Protein AF-A0A419HBY9-F1 (afdb_monomer_lite)

pLDDT: mean 88.51, std 10.88, range [45.59, 98.5]

Radius of gyration: 15.84 Å; chains: 1; bounding box: 43×33×35 Å

Structure (mmCIF, N/CA/C/O backbone):
data_AF-A0A419HBY9-F1
#
_entry.id   AF-A0A419HBY9-F1
#
loop_
_atom_site.group_PDB
_atom_site.id
_atom_site.type_symbol
_atom_site.label_atom_id
_atom_site.label_alt_id
_atom_site.label_comp_id
_atom_site.label_asym_id
_atom_site.label_entity_id
_atom_site.label_seq_id
_atom_site.pdbx_PDB_ins_code
_atom_site.Cartn_x
_atom_site.Cartn_y
_atom_site.Cartn_z
_atom_site.occupancy
_atom_site.B_iso_or_equiv
_atom_site.auth_seq_id
_atom_site.auth_comp_id
_atom_site.auth_asym_id
_atom_site.auth_atom_id
_atom_site.pdbx_PDB_model_num
ATOM 1 N N . MET A 1 1 ? -24.181 9.308 11.689 1.00 67.00 1 MET A N 1
ATOM 2 C CA . MET A 1 1 ? -23.360 8.345 10.934 1.00 67.00 1 MET A CA 1
ATOM 3 C C . MET A 1 1 ? -23.614 8.534 9.448 1.00 67.00 1 MET A C 1
ATOM 5 O O . MET A 1 1 ? -24.764 8.450 9.026 1.00 67.00 1 MET A O 1
ATOM 9 N N . ASN A 1 2 ? -22.578 8.868 8.676 1.00 88.88 2 ASN A N 1
ATOM 10 C CA . ASN A 1 2 ? -22.700 9.001 7.218 1.00 88.88 2 ASN A CA 1
ATOM 11 C C . ASN A 1 2 ? -22.650 7.613 6.537 1.00 88.88 2 ASN A C 1
ATOM 13 O O . ASN A 1 2 ? -22.357 6.604 7.183 1.00 88.88 2 ASN A O 1
ATOM 17 N N . GLN A 1 3 ? -22.963 7.543 5.239 1.00 91.44 3 GLN A N 1
ATOM 18 C CA . GLN A 1 3 ? -23.008 6.262 4.515 1.00 91.44 3 GLN A CA 1
ATOM 19 C C . GLN A 1 3 ? -21.642 5.559 4.447 1.00 91.44 3 GLN A C 1
ATOM 21 O O . GLN A 1 3 ? -2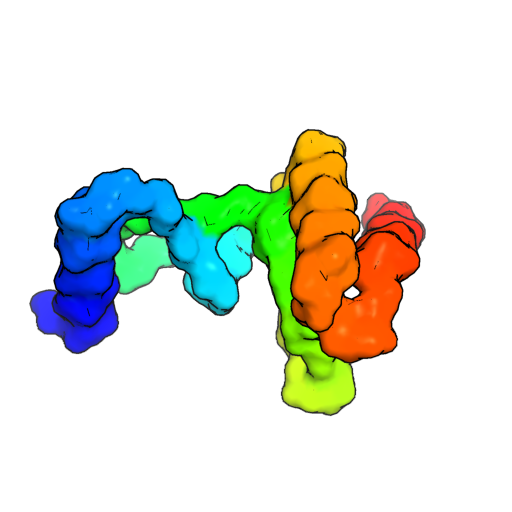1.588 4.334 4.544 1.00 91.44 3 GLN A O 1
ATOM 26 N N . LEU A 1 4 ? -20.550 6.319 4.317 1.00 88.75 4 LEU A N 1
ATOM 27 C CA . LEU A 1 4 ? -19.189 5.779 4.262 1.00 88.75 4 LEU A CA 1
ATOM 28 C C . LEU A 1 4 ? -18.802 5.115 5.588 1.00 88.75 4 LEU A C 1
ATOM 30 O O . LEU A 1 4 ? -18.346 3.977 5.595 1.00 88.75 4 LEU A O 1
ATOM 34 N N . GLU A 1 5 ? -19.032 5.802 6.706 1.00 90.75 5 GLU A N 1
ATOM 35 C CA . GLU A 1 5 ? -18.806 5.285 8.054 1.00 90.75 5 GLU A CA 1
ATOM 36 C C . GLU A 1 5 ? -19.597 3.991 8.278 1.00 90.75 5 GLU A C 1
ATOM 38 O O . GLU A 1 5 ? -19.027 2.986 8.701 1.00 90.75 5 GLU A O 1
ATOM 43 N N . ALA A 1 6 ? -20.891 3.981 7.942 1.00 92.88 6 ALA A N 1
ATOM 44 C CA . ALA A 1 6 ? -21.727 2.793 8.094 1.00 92.88 6 ALA A CA 1
ATOM 45 C C . ALA A 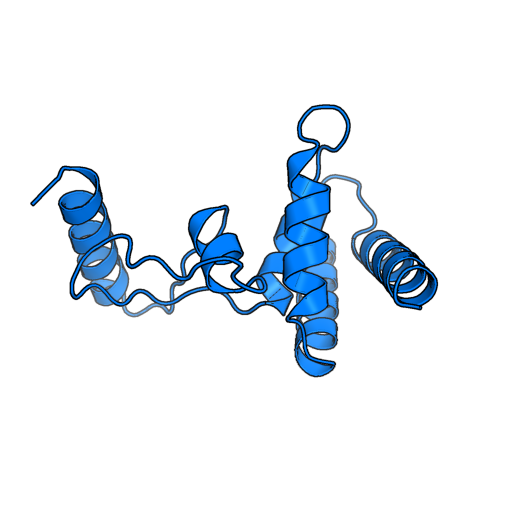1 6 ? -21.197 1.604 7.274 1.00 92.88 6 ALA A C 1
ATOM 47 O O . ALA A 1 6 ? -21.181 0.471 7.761 1.00 92.88 6 ALA A O 1
ATOM 48 N N . ALA A 1 7 ? -20.749 1.857 6.040 1.00 93.56 7 ALA A N 1
ATOM 49 C CA . ALA A 1 7 ? -20.187 0.833 5.168 1.00 93.56 7 ALA A CA 1
ATOM 50 C C . ALA A 1 7 ? -18.853 0.292 5.701 1.00 93.56 7 ALA A C 1
ATOM 52 O O . ALA A 1 7 ? -18.682 -0.923 5.773 1.00 93.56 7 ALA A O 1
ATOM 53 N N . LEU A 1 8 ? -17.935 1.166 6.126 1.00 92.31 8 LEU A N 1
ATOM 54 C CA . LEU A 1 8 ? -16.635 0.762 6.665 1.00 92.31 8 LEU A CA 1
ATOM 55 C C . LEU A 1 8 ? -16.779 -0.042 7.960 1.00 92.31 8 LEU A C 1
ATOM 57 O O . LEU A 1 8 ? -16.137 -1.081 8.099 1.00 92.31 8 LEU A O 1
ATOM 61 N N . ARG A 1 9 ? -17.667 0.382 8.870 1.00 93.69 9 ARG A N 1
ATOM 62 C CA . ARG A 1 9 ? -17.962 -0.373 10.098 1.00 93.69 9 ARG A CA 1
ATOM 63 C C . ARG A 1 9 ? -18.529 -1.757 9.783 1.00 93.69 9 ARG A C 1
ATOM 65 O O . ARG A 1 9 ? -18.104 -2.736 10.387 1.00 93.69 9 ARG A O 1
ATOM 72 N N . ARG A 1 10 ? -19.447 -1.859 8.816 1.00 94.69 10 ARG A N 1
ATOM 73 C CA . ARG A 1 10 ? -20.023 -3.149 8.405 1.00 94.69 10 ARG A CA 1
ATOM 74 C C . ARG A 1 10 ? -18.974 -4.077 7.796 1.00 94.69 10 ARG A C 1
ATOM 76 O O . ARG A 1 10 ? -18.885 -5.225 8.207 1.00 94.69 10 ARG A O 1
ATOM 83 N N . VAL A 1 11 ? -18.159 -3.573 6.869 1.00 92.94 11 VAL A N 1
ATOM 84 C CA . VAL A 1 11 ? -17.090 -4.364 6.241 1.00 92.94 11 VAL A CA 1
ATOM 85 C C . VAL A 1 11 ? -16.086 -4.855 7.282 1.00 92.94 11 VAL A C 1
ATOM 87 O O . VAL A 1 11 ? -15.683 -6.011 7.214 1.00 92.94 11 VAL A O 1
ATOM 90 N N . ALA A 1 12 ? -15.717 -4.018 8.256 1.00 92.38 12 ALA A N 1
ATOM 91 C CA . ALA A 1 12 ? -14.820 -4.424 9.335 1.00 92.38 12 ALA A CA 1
ATOM 92 C C . ALA A 1 12 ? -15.402 -5.591 10.147 1.00 92.38 12 ALA A C 1
ATOM 94 O O . ALA A 1 12 ? -14.756 -6.627 10.262 1.00 92.38 12 ALA A O 1
ATOM 95 N N . ILE A 1 13 ? -16.657 -5.471 10.598 1.00 93.62 13 ILE A N 1
ATOM 96 C CA . ILE A 1 13 ? -17.363 -6.542 11.323 1.00 93.62 13 ILE A CA 1
ATOM 97 C C . ILE A 1 13 ? -17.411 -7.832 10.491 1.00 93.62 13 ILE A C 1
ATOM 99 O O . ILE A 1 13 ? -17.088 -8.915 10.984 1.00 93.62 13 ILE A O 1
ATOM 103 N N . ASP A 1 14 ? -17.785 -7.721 9.216 1.00 94.50 14 ASP A N 1
ATOM 104 C CA . ASP A 1 14 ? -17.923 -8.874 8.330 1.00 94.50 14 ASP A CA 1
ATOM 105 C C . ASP A 1 14 ? -16.579 -9.581 8.102 1.00 94.50 14 ASP A C 1
ATOM 107 O O . ASP A 1 14 ? -16.526 -10.813 8.063 1.00 94.50 14 ASP A O 1
ATOM 111 N N . LEU A 1 15 ? -15.484 -8.832 7.947 1.00 93.50 15 LEU A N 1
ATOM 112 C CA . LEU A 1 15 ? -14.152 -9.396 7.728 1.00 93.50 15 LEU A CA 1
ATOM 113 C C . LEU A 1 15 ? -13.537 -9.960 9.014 1.00 93.50 15 LEU A C 1
ATOM 115 O O . LEU A 1 15 ? -12.966 -11.051 8.965 1.00 93.50 15 LEU A O 1
ATOM 119 N N . ASP A 1 16 ? -13.729 -9.300 10.157 1.00 91.56 16 ASP A N 1
ATOM 120 C CA . ASP A 1 16 ? -13.289 -9.804 11.463 1.00 91.56 16 ASP A CA 1
ATOM 121 C C . ASP A 1 16 ? -13.964 -11.145 11.795 1.00 91.56 16 ASP A C 1
ATOM 123 O O . ASP A 1 16 ? -13.323 -12.071 12.299 1.00 91.56 16 ASP A O 1
ATOM 127 N N . SER A 1 17 ? -15.233 -11.311 11.403 1.00 93.12 17 SER A N 1
ATOM 128 C CA . SER A 1 17 ? -15.974 -12.565 11.596 1.00 93.12 17 SER A CA 1
ATOM 129 C C . SER A 1 17 ? -15.420 -13.756 10.795 1.00 93.12 17 SER A C 1
ATOM 131 O O . SER A 1 17 ? -15.705 -14.909 11.118 1.00 93.12 17 SER A O 1
ATOM 133 N N . ARG A 1 18 ? -14.601 -13.511 9.759 1.00 91.69 18 ARG A N 1
ATOM 134 C CA . ARG A 1 18 ? -14.090 -14.553 8.847 1.00 91.69 18 ARG A CA 1
ATOM 135 C C . ARG A 1 18 ? -12.820 -15.246 9.341 1.00 91.69 18 ARG A C 1
ATOM 137 O O . ARG A 1 18 ? -12.319 -16.121 8.638 1.00 91.69 18 ARG A O 1
ATOM 144 N N . GLN A 1 19 ? -12.289 -14.868 10.509 1.00 85.31 19 GLN A N 1
ATOM 145 C CA . GLN A 1 19 ? -11.045 -15.414 11.080 1.00 85.31 19 GLN A CA 1
ATOM 146 C C . GLN A 1 19 ? -9.847 -15.369 10.110 1.00 85.31 19 GLN A C 1
ATOM 148 O O . GLN A 1 19 ? -8.980 -16.246 10.109 1.00 85.31 19 GLN A O 1
ATOM 153 N N . ARG A 1 20 ? -9.791 -14.349 9.246 1.00 86.88 20 ARG A N 1
ATOM 154 C CA . ARG A 1 20 ? -8.675 -14.105 8.327 1.00 86.88 20 ARG A CA 1
ATOM 155 C C . ARG A 1 20 ? -8.155 -12.696 8.542 1.00 86.88 20 ARG A C 1
ATOM 157 O O . ARG A 1 20 ? -8.941 -11.762 8.661 1.00 86.88 20 ARG A O 1
ATOM 164 N N . SER A 1 21 ? -6.836 -12.544 8.532 1.00 90.12 21 SER A N 1
ATOM 165 C CA . SER A 1 21 ? -6.220 -11.223 8.528 1.00 90.12 21 SER A CA 1
ATOM 166 C C . SER A 1 21 ? -6.618 -10.478 7.259 1.00 90.12 21 SER A C 1
ATOM 168 O O . SER A 1 21 ? -6.509 -11.010 6.151 1.00 90.12 21 SER A O 1
ATOM 170 N N . TRP A 1 22 ? -7.059 -9.241 7.428 1.00 93.56 22 TRP A N 1
ATOM 171 C CA . TRP A 1 22 ? -7.418 -8.346 6.342 1.00 93.56 22 TRP A CA 1
ATOM 172 C C . TRP A 1 22 ? -6.782 -6.983 6.589 1.00 93.56 22 TRP A C 1
ATOM 174 O O . TRP A 1 22 ? -6.372 -6.664 7.705 1.00 93.56 22 TRP A O 1
ATOM 184 N N . ALA A 1 23 ? -6.660 -6.191 5.533 1.00 94.25 23 ALA A N 1
ATOM 185 C CA . ALA A 1 23 ? -6.190 -4.825 5.642 1.00 94.25 23 ALA A CA 1
ATOM 186 C C . ALA A 1 23 ? -6.730 -3.986 4.486 1.00 94.25 23 ALA A C 1
ATOM 188 O O . ALA A 1 23 ? -6.948 -4.493 3.383 1.00 94.25 23 ALA A O 1
ATOM 189 N N . LEU A 1 24 ? -6.910 -2.693 4.730 1.00 92.62 24 LEU A N 1
ATOM 190 C CA . LEU A 1 24 ? -7.190 -1.722 3.687 1.00 92.62 24 LEU A CA 1
ATOM 191 C C . LEU A 1 24 ? -6.009 -1.615 2.718 1.00 92.62 24 LEU A C 1
ATOM 193 O O . LEU A 1 24 ? -4.841 -1.604 3.118 1.00 92.62 24 LEU A O 1
ATOM 197 N N . VAL A 1 25 ? -6.351 -1.461 1.440 1.00 91.81 25 VAL A N 1
ATOM 198 C CA . VAL A 1 25 ? -5.443 -1.161 0.327 1.00 91.81 25 VAL A CA 1
ATOM 199 C C . VAL A 1 25 ? -6.023 -0.017 -0.516 1.00 91.81 25 VAL A C 1
ATOM 201 O O . VAL A 1 25 ? -7.180 0.368 -0.344 1.00 91.81 25 VAL A O 1
ATOM 204 N N . GLY A 1 26 ? -5.239 0.534 -1.445 1.00 86.75 26 GLY A N 1
ATOM 205 C CA . GLY A 1 26 ? -5.679 1.633 -2.316 1.00 86.75 26 GLY A CA 1
ATOM 206 C C . GLY A 1 26 ? -5.553 3.013 -1.660 1.00 86.75 26 GLY A C 1
ATOM 207 O O . GLY A 1 26 ? -4.749 3.188 -0.751 1.00 86.75 26 GLY A O 1
ATOM 208 N N . GLY A 1 27 ? -6.323 4.000 -2.133 1.00 86.00 27 GLY A N 1
ATOM 209 C CA . GLY A 1 27 ? -6.139 5.417 -1.771 1.00 86.00 27 GLY A CA 1
ATOM 210 C C . GLY A 1 27 ? -6.170 5.697 -0.265 1.00 86.00 27 GLY A C 1
ATOM 211 O O . GLY A 1 27 ? -5.259 6.333 0.245 1.00 86.00 27 GLY A O 1
ATOM 212 N N . PHE A 1 28 ? -7.139 5.135 0.468 1.00 86.75 28 PHE A N 1
ATOM 213 C CA . PHE A 1 28 ? -7.204 5.276 1.931 1.00 86.75 28 PHE A CA 1
ATOM 214 C C . PHE A 1 28 ? -5.954 4.741 2.637 1.00 86.75 28 PHE A C 1
ATOM 216 O O . PHE A 1 28 ? -5.430 5.376 3.547 1.00 86.75 28 PHE A O 1
ATOM 223 N N . ALA A 1 29 ? -5.462 3.582 2.200 1.00 88.00 29 ALA A N 1
ATOM 224 C CA . ALA A 1 29 ? -4.286 2.954 2.786 1.00 88.00 29 ALA A CA 1
ATOM 225 C C . ALA A 1 29 ? -3.005 3.740 2.485 1.00 88.00 29 ALA A C 1
ATOM 227 O O . ALA A 1 29 ? -2.161 3.906 3.360 1.00 88.00 29 ALA A O 1
ATOM 228 N N . VAL A 1 30 ? -2.886 4.254 1.258 1.00 87.50 30 VAL A N 1
ATOM 229 C CA . VAL A 1 30 ? -1.772 5.107 0.835 1.00 87.50 30 VAL A CA 1
ATOM 230 C C . VAL A 1 30 ? -1.750 6.388 1.663 1.00 87.50 30 VAL A C 1
ATOM 232 O O . VAL A 1 30 ? -0.716 6.708 2.236 1.00 87.50 30 VAL A O 1
ATOM 235 N N . SER A 1 31 ? -2.885 7.080 1.800 1.00 85.44 31 SER A N 1
ATOM 236 C CA . SER A 1 31 ? -2.975 8.311 2.595 1.00 85.44 31 SER A CA 1
ATOM 237 C C . SER A 1 31 ? -2.668 8.099 4.080 1.00 85.44 31 SER A C 1
ATOM 239 O O . SER A 1 31 ? -2.168 9.012 4.724 1.00 85.44 31 SER A O 1
ATOM 241 N N . ALA A 1 32 ? -2.943 6.909 4.624 1.00 85.00 32 ALA A N 1
ATOM 242 C CA . ALA A 1 32 ? -2.629 6.571 6.011 1.00 85.00 32 ALA A CA 1
ATOM 243 C C . ALA A 1 32 ? -1.146 6.222 6.252 1.00 85.00 32 ALA A C 1
ATOM 245 O O . ALA A 1 32 ? -0.700 6.249 7.397 1.00 85.00 32 ALA A O 1
ATOM 246 N N . ARG A 1 33 ? -0.395 5.841 5.207 1.00 87.12 33 ARG A N 1
ATOM 247 C CA . ARG A 1 33 ? 0.998 5.358 5.311 1.00 87.12 33 ARG A CA 1
ATOM 248 C C . ARG A 1 33 ? 2.033 6.319 4.735 1.00 87.12 33 ARG A C 1
ATOM 250 O O . ARG A 1 33 ? 3.159 6.332 5.215 1.00 87.12 33 ARG A O 1
ATOM 257 N N . ALA A 1 34 ? 1.680 7.079 3.704 1.00 85.44 34 ALA A N 1
ATOM 258 C CA . ALA A 1 34 ? 2.547 8.107 3.145 1.00 85.44 34 ALA A CA 1
ATOM 259 C C . ALA A 1 34 ? 2.731 9.254 4.149 1.00 85.44 34 ALA A C 1
ATOM 261 O O . ALA A 1 34 ? 1.849 9.496 4.974 1.00 85.44 34 ALA A O 1
ATOM 262 N N . VAL A 1 35 ? 3.856 9.974 4.057 1.00 71.12 35 VAL A N 1
ATOM 263 C CA . VAL A 1 35 ? 4.131 11.126 4.930 1.00 71.12 35 VAL A CA 1
ATOM 264 C C . VAL A 1 35 ? 2.945 12.105 4.884 1.00 71.12 35 VAL A C 1
ATOM 266 O O . VAL A 1 35 ? 2.643 12.659 3.819 1.00 71.12 35 VAL A O 1
ATOM 269 N N . PRO A 1 36 ? 2.236 12.327 6.007 1.00 60.50 36 PRO A N 1
ATOM 270 C CA . PRO A 1 36 ? 1.074 13.199 6.017 1.00 60.50 36 PRO A CA 1
ATOM 271 C C . PRO A 1 36 ? 1.516 14.653 5.880 1.00 60.50 36 PRO A C 1
ATOM 273 O O . PRO A 1 36 ? 2.392 15.109 6.609 1.00 60.50 36 PRO A O 1
ATOM 276 N N . ARG A 1 37 ? 0.851 15.425 5.015 1.00 54.34 37 ARG A N 1
ATOM 277 C CA . ARG A 1 37 ? 0.905 16.896 5.114 1.00 54.34 37 ARG A CA 1
ATOM 278 C C . ARG A 1 37 ? -0.134 17.439 6.100 1.00 54.34 37 ARG A C 1
ATOM 280 O O . ARG A 1 37 ? 0.082 18.505 6.653 1.00 54.34 37 ARG A O 1
ATOM 287 N N . PHE A 1 38 ? -1.199 16.672 6.365 1.00 55.19 38 PHE A N 1
ATOM 288 C CA . PHE A 1 38 ? -2.211 16.899 7.402 1.00 55.19 38 PHE A CA 1
ATOM 289 C C . PHE A 1 38 ? -2.865 15.547 7.745 1.00 55.19 38 PHE A C 1
ATOM 291 O O . PHE A 1 38 ? -3.488 14.938 6.878 1.00 55.19 38 PHE A O 1
ATOM 298 N N . THR A 1 39 ? -2.717 15.027 8.966 1.00 55.44 39 THR A N 1
ATOM 299 C CA . THR A 1 39 ? -3.474 13.839 9.404 1.00 55.44 39 THR A CA 1
ATOM 300 C C . THR A 1 39 ? -4.883 14.268 9.785 1.00 55.44 39 THR A C 1
ATOM 302 O O . THR A 1 39 ? -5.071 14.912 10.816 1.00 55.44 39 THR A O 1
ATOM 305 N N . GLN A 1 40 ? -5.869 13.925 8.960 1.00 61.50 40 GLN A N 1
ATOM 306 C CA . GLN A 1 40 ? -7.274 14.153 9.272 1.00 61.50 40 GLN A CA 1
ATOM 307 C C . GLN A 1 40 ? -7.949 12.812 9.550 1.00 61.50 40 GLN A C 1
ATOM 309 O O . GLN A 1 40 ? -7.872 11.888 8.739 1.00 61.50 40 GLN A O 1
ATOM 314 N N . GLU A 1 41 ? -8.589 12.701 10.711 1.00 75.88 41 GLU A N 1
ATOM 315 C CA . GLU A 1 41 ? -9.447 11.565 11.027 1.00 75.88 41 GLU A CA 1
ATOM 316 C C . GLU A 1 41 ? -10.631 11.554 10.049 1.00 75.88 41 GLU A C 1
ATOM 318 O O . GLU A 1 41 ? -11.367 12.534 9.928 1.00 75.88 41 GLU A O 1
ATOM 323 N N . ILE A 1 42 ? -10.774 10.465 9.290 1.00 78.62 42 ILE A N 1
ATOM 324 C CA . ILE A 1 42 ? -11.790 10.348 8.229 1.00 78.62 42 ILE A CA 1
ATOM 325 C C . ILE A 1 42 ? -13.134 9.917 8.823 1.00 78.62 42 ILE A C 1
ATOM 327 O O . ILE A 1 42 ? -14.191 10.396 8.412 1.00 78.62 42 ILE A O 1
ATOM 331 N N . VAL A 1 43 ? -13.085 8.992 9.784 1.00 84.19 43 VAL A N 1
ATOM 332 C CA . VAL A 1 43 ? -14.240 8.488 10.524 1.00 84.19 43 VAL A CA 1
ATOM 333 C C . VAL A 1 43 ? -13.876 8.484 12.007 1.00 84.19 43 VAL A C 1
ATOM 335 O O . VAL A 1 43 ? -12.956 7.748 12.366 1.00 84.19 43 VAL A O 1
ATOM 338 N N . PRO A 1 44 ? -14.593 9.252 12.846 1.00 84.56 44 PRO A N 1
ATOM 339 C CA . PRO A 1 44 ? -14.368 9.272 14.284 1.00 84.56 44 PRO A CA 1
ATOM 340 C C . PRO A 1 44 ? -14.420 7.877 14.909 1.00 84.56 44 PRO A C 1
ATOM 342 O O . PRO A 1 44 ? -15.341 7.095 14.633 1.00 84.56 44 PRO A O 1
ATOM 345 N N . ASP A 1 45 ? -13.435 7.571 15.751 1.00 86.62 45 ASP A N 1
ATOM 346 C CA . ASP A 1 45 ? -13.393 6.356 16.575 1.00 86.62 45 ASP A CA 1
ATOM 347 C C . ASP A 1 45 ? -13.442 5.045 15.760 1.00 86.62 45 ASP A C 1
ATOM 349 O O . ASP A 1 45 ? -13.984 4.025 16.204 1.00 86.62 45 ASP A O 1
ATOM 353 N N . LEU A 1 46 ? -12.923 5.054 14.526 1.00 87.31 46 LEU A N 1
ATOM 354 C CA . LEU A 1 46 ? -12.814 3.858 13.690 1.00 87.31 46 LEU A CA 1
ATOM 355 C C . LEU A 1 46 ? -11.353 3.563 13.344 1.00 87.31 46 LEU A C 1
ATOM 357 O O . LEU A 1 46 ? -10.735 4.250 12.534 1.00 87.31 46 LEU A O 1
ATOM 361 N N . VAL A 1 47 ? -10.830 2.473 13.905 1.00 88.69 47 VAL A N 1
ATOM 362 C CA . VAL A 1 47 ? -9.493 1.955 13.594 1.00 88.69 47 VAL A CA 1
ATOM 363 C C . VAL A 1 47 ? -9.631 0.739 12.693 1.00 88.69 47 VAL A C 1
ATOM 365 O O . VAL A 1 47 ? -10.293 -0.231 13.055 1.00 88.69 47 VAL A O 1
ATOM 368 N N . LEU A 1 48 ? -8.992 0.787 11.525 1.00 89.69 48 LEU A N 1
ATOM 369 C CA . LEU A 1 48 ? -8.981 -0.308 10.560 1.00 89.69 48 LEU A CA 1
ATOM 370 C C . LEU A 1 48 ? -7.536 -0.751 10.293 1.00 89.69 48 LEU A C 1
ATOM 372 O O . LEU A 1 48 ? -6.649 0.104 10.213 1.00 89.69 48 LEU A O 1
ATOM 376 N N . PRO A 1 49 ? -7.270 -2.056 10.113 1.00 91.25 49 PRO A N 1
ATOM 377 C CA . PRO A 1 49 ? -5.960 -2.517 9.682 1.00 91.25 49 PRO A CA 1
ATOM 378 C C . PRO A 1 49 ? -5.631 -1.951 8.296 1.00 91.25 49 PRO A C 1
ATOM 380 O O . PRO A 1 49 ? -6.456 -1.969 7.384 1.00 91.25 49 PRO A O 1
ATOM 383 N N . VAL A 1 50 ? -4.401 -1.470 8.120 1.00 92.12 50 VAL A N 1
ATOM 384 C CA . VAL A 1 50 ? -3.891 -0.933 6.850 1.00 92.12 50 VAL A CA 1
ATOM 385 C C . VAL A 1 50 ? -2.689 -1.752 6.416 1.00 92.12 50 VAL A C 1
ATOM 387 O O . VAL A 1 50 ? -1.819 -2.047 7.244 1.00 92.12 50 VAL A O 1
ATOM 390 N N . ALA A 1 51 ? -2.620 -2.095 5.126 1.00 94.38 51 ALA A N 1
ATOM 391 C CA . ALA A 1 51 ? -1.495 -2.846 4.586 1.00 94.38 51 ALA A CA 1
ATOM 392 C C . ALA A 1 51 ? -0.165 -2.147 4.918 1.00 94.38 51 ALA A C 1
ATOM 394 O O . ALA A 1 51 ? -0.108 -0.921 5.082 1.00 94.38 51 ALA A O 1
ATOM 395 N N . SER A 1 52 ? 0.905 -2.929 5.075 1.00 94.62 52 SER A N 1
ATOM 396 C CA . SER A 1 52 ? 2.221 -2.343 5.338 1.00 94.62 52 SER A CA 1
ATOM 397 C C . SER A 1 52 ? 2.685 -1.506 4.146 1.00 94.62 52 SER A C 1
ATOM 399 O O . SER A 1 52 ? 2.268 -1.744 3.007 1.00 94.62 52 SER A O 1
ATOM 401 N N . THR A 1 53 ? 3.569 -0.544 4.405 1.00 95.94 53 THR A N 1
ATOM 402 C CA . THR A 1 53 ? 4.112 0.354 3.381 1.00 95.94 53 THR A CA 1
ATOM 403 C C . THR A 1 53 ? 4.733 -0.438 2.231 1.00 95.94 53 THR A C 1
ATOM 405 O O . THR A 1 53 ? 4.390 -0.195 1.074 1.00 95.94 53 THR A O 1
ATOM 408 N N . GLY A 1 54 ? 5.530 -1.472 2.530 1.00 97.00 54 GLY A N 1
ATOM 409 C CA . GLY A 1 54 ? 6.100 -2.357 1.508 1.00 97.00 54 GLY A CA 1
ATOM 410 C C . GLY A 1 54 ? 5.066 -3.023 0.586 1.00 97.00 54 GLY A C 1
ATOM 411 O O . GLY A 1 54 ? 5.218 -3.015 -0.638 1.00 97.00 54 GLY A O 1
ATOM 412 N N . HIS A 1 55 ? 3.962 -3.543 1.139 1.00 97.25 55 HIS A N 1
ATOM 413 C CA . HIS A 1 55 ? 2.886 -4.124 0.324 1.00 97.25 55 HIS A CA 1
ATOM 414 C C . HIS A 1 55 ? 2.188 -3.067 -0.541 1.00 97.25 55 HIS A C 1
ATOM 416 O O . HIS A 1 55 ? 1.863 -3.335 -1.698 1.00 97.25 55 HIS A O 1
ATOM 422 N N . LEU A 1 56 ? 1.971 -1.860 -0.008 1.00 96.69 56 LEU A N 1
ATOM 423 C CA . LEU A 1 56 ? 1.362 -0.765 -0.765 1.00 96.69 56 LEU A CA 1
ATOM 424 C C . LEU A 1 56 ? 2.249 -0.296 -1.919 1.00 96.69 56 LEU A C 1
ATOM 426 O O . LEU A 1 56 ? 1.720 -0.043 -3.000 1.00 96.69 56 LEU A O 1
ATOM 430 N N . ILE A 1 57 ? 3.570 -0.244 -1.729 1.00 96.56 57 ILE A N 1
ATOM 431 C CA . ILE A 1 57 ? 4.532 0.063 -2.796 1.00 96.56 57 ILE A CA 1
ATOM 432 C C . ILE A 1 57 ? 4.401 -0.958 -3.931 1.00 96.56 57 ILE A C 1
ATOM 434 O O . ILE A 1 57 ? 4.179 -0.569 -5.079 1.00 96.56 57 ILE A O 1
ATOM 438 N N . ALA A 1 58 ? 4.461 -2.258 -3.622 1.00 96.81 58 ALA A N 1
ATOM 439 C CA . ALA A 1 58 ? 4.354 -3.312 -4.634 1.00 96.81 58 ALA A CA 1
ATOM 440 C C . ALA A 1 58 ? 3.025 -3.240 -5.411 1.00 96.81 58 ALA A C 1
ATOM 442 O O . ALA A 1 58 ? 3.008 -3.317 -6.643 1.00 96.81 58 ALA A O 1
ATOM 443 N N . LEU A 1 59 ? 1.907 -3.024 -4.707 1.00 95.00 59 LEU A N 1
ATOM 444 C CA . LEU A 1 59 ? 0.592 -2.871 -5.335 1.00 95.00 59 LEU A CA 1
ATOM 445 C C . LEU A 1 59 ? 0.495 -1.606 -6.192 1.00 95.00 59 LEU A C 1
ATOM 447 O O . LEU A 1 59 ? -0.126 -1.640 -7.256 1.00 95.00 59 LEU A O 1
ATOM 451 N N . LYS A 1 60 ? 1.105 -0.497 -5.763 1.00 93.00 60 LYS A N 1
ATOM 452 C CA . LYS A 1 60 ? 1.108 0.744 -6.540 1.00 93.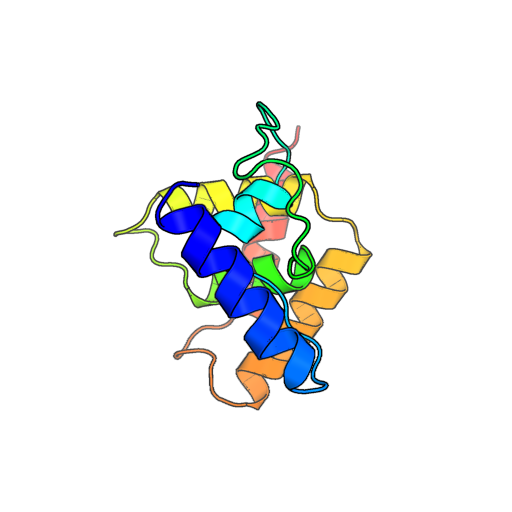00 60 LYS A CA 1
ATOM 453 C C . LYS A 1 60 ? 1.946 0.637 -7.804 1.00 93.00 60 LYS A C 1
ATOM 455 O O . LYS A 1 60 ? 1.493 1.117 -8.837 1.00 93.00 60 LYS A O 1
ATOM 460 N N . ILE A 1 61 ? 3.087 -0.050 -7.763 1.00 93.69 61 ILE A N 1
ATOM 461 C CA . ILE A 1 61 ? 3.880 -0.356 -8.963 1.00 93.69 61 ILE A CA 1
ATOM 462 C C . ILE A 1 61 ? 3.060 -1.209 -9.940 1.00 93.69 61 ILE A C 1
ATOM 464 O O . ILE A 1 61 ? 2.978 -0.880 -11.123 1.00 93.69 61 ILE A O 1
ATOM 468 N N . LEU A 1 62 ? 2.391 -2.257 -9.449 1.00 93.00 62 LEU A N 1
ATOM 469 C CA . LEU A 1 62 ? 1.546 -3.125 -10.276 1.00 93.00 62 LEU A CA 1
ATOM 470 C C . LEU A 1 62 ? 0.374 -2.371 -10.930 1.00 93.00 62 LEU A C 1
ATOM 472 O O . LEU A 1 62 ? 0.035 -2.617 -12.090 1.00 93.00 62 LEU A O 1
ATOM 476 N N . ALA A 1 63 ? -0.275 -1.477 -10.181 1.00 89.50 63 ALA A N 1
ATOM 477 C CA . ALA A 1 63 ? -1.449 -0.730 -10.632 1.00 89.50 63 ALA A CA 1
ATOM 478 C C . ALA A 1 63 ? -1.115 0.531 -11.449 1.00 89.50 63 ALA A C 1
ATOM 480 O O . ALA A 1 63 ? -2.037 1.180 -11.949 1.00 89.50 63 ALA A O 1
ATOM 481 N N . ARG A 1 64 ? 0.173 0.869 -11.583 1.00 84.81 64 ARG A N 1
ATOM 482 C CA . ARG A 1 64 ? 0.665 2.131 -12.140 1.00 84.81 64 ARG A CA 1
ATOM 483 C C . ARG A 1 64 ? 0.204 2.355 -13.581 1.00 84.81 64 ARG A C 1
ATOM 485 O O . ARG A 1 64 ? 0.452 1.530 -14.471 1.00 84.81 64 ARG A O 1
ATOM 492 N N . ALA A 1 65 ? -0.411 3.509 -13.826 1.00 77.06 65 ALA A N 1
ATOM 493 C CA . ALA A 1 65 ? -0.838 3.933 -15.158 1.00 77.06 65 ALA A CA 1
ATOM 494 C C . ALA A 1 65 ? -0.524 5.417 -15.406 1.00 77.06 65 ALA A C 1
ATOM 496 O O . ALA A 1 65 ? -1.433 6.214 -15.635 1.00 77.06 65 ALA A O 1
ATOM 497 N N . ASP A 1 66 ? 0.761 5.781 -15.385 1.00 64.56 66 ASP A N 1
ATOM 498 C CA . ASP A 1 66 ? 1.239 7.176 -15.329 1.00 64.56 66 ASP A CA 1
ATOM 499 C C . ASP A 1 66 ? 0.647 8.120 -16.377 1.00 64.56 66 ASP A C 1
ATOM 501 O O . ASP A 1 66 ? 0.368 9.274 -16.068 1.00 64.56 66 ASP A O 1
ATOM 505 N N . VAL A 1 67 ? 0.409 7.634 -17.599 1.00 61.47 67 VAL A N 1
ATOM 506 C CA . VAL A 1 67 ? -0.163 8.443 -18.691 1.00 61.47 67 VAL A CA 1
ATOM 507 C C . VAL A 1 67 ? -1.601 8.875 -18.382 1.00 61.47 67 VAL A C 1
ATOM 509 O O . VAL A 1 67 ? -2.033 9.952 -18.775 1.00 61.47 67 VAL A O 1
ATOM 512 N N . THR A 1 68 ? -2.345 8.048 -17.650 1.00 72.75 68 THR A N 1
ATOM 513 C CA . THR A 1 68 ? -3.765 8.279 -17.326 1.00 72.75 68 THR A CA 1
ATOM 514 C C . THR A 1 68 ? -3.995 8.663 -15.864 1.00 72.75 68 THR A C 1
ATOM 516 O O . THR A 1 68 ? -5.089 9.092 -15.503 1.00 72.75 68 THR A O 1
ATOM 519 N N . ARG A 1 69 ? -2.981 8.484 -15.007 1.00 72.06 69 ARG A N 1
ATOM 520 C CA . ARG A 1 69 ? -3.057 8.631 -13.548 1.00 72.06 69 ARG A CA 1
ATOM 521 C C . ARG A 1 69 ? -1.756 9.223 -12.997 1.00 72.06 69 ARG A C 1
ATOM 523 O O . ARG A 1 69 ? -1.002 8.530 -12.318 1.00 72.06 69 ARG A O 1
ATOM 530 N N . PRO A 1 70 ? -1.496 10.523 -13.220 1.00 75.44 70 PRO A N 1
ATOM 531 C CA . PRO A 1 70 ? -0.285 11.185 -12.720 1.00 75.44 70 PRO A CA 1
ATOM 532 C C . PRO A 1 70 ? -0.128 11.117 -11.187 1.00 75.44 70 PRO A C 1
ATOM 534 O O . PRO A 1 70 ? 0.977 11.256 -10.668 1.00 75.44 70 PRO A O 1
ATOM 537 N N . GLN A 1 71 ? -1.220 10.869 -10.454 1.00 80.88 71 GLN A N 1
ATOM 53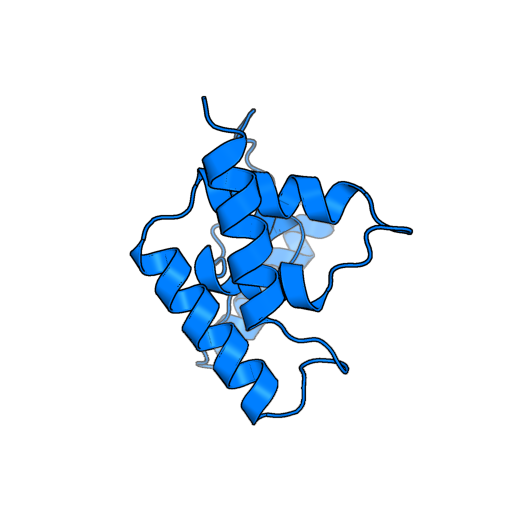8 C CA . GLN A 1 71 ? -1.230 10.707 -8.997 1.00 80.88 71 GLN A CA 1
ATOM 539 C C . GLN A 1 71 ? -0.490 9.443 -8.521 1.00 80.88 71 GLN A C 1
ATOM 541 O O . GLN A 1 71 ? 0.035 9.446 -7.412 1.00 80.88 71 GLN A O 1
ATOM 546 N N . ASP A 1 72 ? -0.371 8.394 -9.347 1.00 85.19 72 ASP A N 1
ATOM 547 C CA . ASP A 1 72 ? 0.285 7.141 -8.938 1.00 85.19 72 ASP A CA 1
ATOM 548 C C . ASP A 1 72 ? 1.764 7.347 -8.580 1.00 85.19 72 ASP A C 1
ATOM 550 O O . ASP A 1 72 ? 2.266 6.753 -7.624 1.00 85.19 72 ASP A O 1
ATOM 554 N N . LEU A 1 73 ? 2.457 8.235 -9.301 1.00 85.62 73 LEU A N 1
ATOM 555 C CA . LEU A 1 73 ? 3.844 8.581 -8.997 1.00 85.62 73 LEU A CA 1
ATOM 556 C C . LEU A 1 73 ? 3.963 9.390 -7.698 1.00 85.62 73 LEU A C 1
ATOM 558 O O . LEU A 1 73 ? 4.922 9.211 -6.949 1.00 85.62 73 LEU A O 1
ATOM 562 N N . ALA A 1 74 ? 3.007 10.282 -7.429 1.00 86.69 74 ALA A N 1
ATOM 563 C CA . ALA A 1 74 ? 2.986 11.063 -6.195 1.00 86.69 74 ALA A CA 1
ATOM 564 C C . ALA A 1 74 ? 2.754 10.161 -4.972 1.00 86.69 74 ALA A C 1
ATOM 566 O O . ALA A 1 74 ? 3.478 10.281 -3.985 1.00 86.69 74 ALA A O 1
ATOM 567 N N . ASP A 1 75 ? 1.824 9.210 -5.081 1.00 89.25 75 ASP A N 1
ATOM 568 C CA . ASP A 1 75 ? 1.558 8.194 -4.061 1.00 89.25 75 ASP A CA 1
ATOM 569 C C . ASP A 1 75 ? 2.803 7.345 -3.770 1.00 89.25 75 ASP A C 1
ATOM 571 O O . ASP A 1 75 ? 3.175 7.154 -2.613 1.00 89.25 75 ASP A O 1
ATOM 575 N N . LEU A 1 76 ? 3.485 6.868 -4.819 1.00 91.88 76 LEU A N 1
ATOM 576 C CA . LEU A 1 76 ? 4.719 6.091 -4.675 1.00 91.88 76 LEU A CA 1
ATOM 577 C C . LEU A 1 76 ? 5.827 6.892 -3.994 1.00 91.88 76 LEU A C 1
ATOM 579 O O . LEU A 1 76 ? 6.501 6.358 -3.120 1.00 91.88 76 LEU A O 1
ATOM 583 N N . ARG A 1 77 ? 5.998 8.169 -4.348 1.00 90.62 77 ARG A N 1
ATOM 584 C CA . ARG A 1 77 ? 6.972 9.045 -3.679 1.00 90.62 77 ARG A CA 1
ATOM 585 C C . ARG A 1 77 ? 6.661 9.201 -2.195 1.00 90.62 77 ARG A C 1
ATOM 587 O O . ARG A 1 77 ? 7.562 9.023 -1.387 1.00 90.62 77 ARG A O 1
ATOM 594 N N . GLY A 1 78 ? 5.405 9.474 -1.841 1.00 90.94 78 GLY A N 1
ATOM 595 C CA . GLY A 1 78 ? 5.002 9.631 -0.442 1.00 90.94 78 GLY A CA 1
ATOM 596 C C . GLY A 1 78 ? 5.173 8.351 0.383 1.00 90.94 78 GLY A C 1
ATOM 597 O O . GLY A 1 78 ? 5.561 8.419 1.546 1.00 90.94 78 GLY A O 1
ATOM 598 N N . LEU A 1 79 ? 4.925 7.181 -0.217 1.00 93.88 79 LEU A N 1
ATOM 599 C CA . LEU A 1 79 ? 5.187 5.889 0.425 1.00 93.88 79 LEU A CA 1
ATOM 600 C C . LEU A 1 79 ? 6.686 5.615 0.581 1.00 93.88 79 LEU A C 1
ATOM 602 O O . LEU A 1 79 ? 7.093 5.135 1.630 1.00 93.88 79 LEU A O 1
ATOM 606 N N . LEU A 1 80 ? 7.500 5.918 -0.436 1.00 94.19 80 LEU A N 1
ATOM 607 C CA . LEU A 1 80 ? 8.956 5.739 -0.384 1.00 94.19 80 LEU A CA 1
ATOM 608 C C . LEU A 1 80 ? 9.623 6.672 0.631 1.00 94.19 80 LEU A C 1
ATOM 610 O O . LEU A 1 80 ? 10.585 6.270 1.272 1.00 94.19 80 LEU A O 1
ATOM 614 N N . GLU A 1 81 ? 9.098 7.882 0.809 1.00 93.19 81 GLU A N 1
ATOM 615 C CA . GLU A 1 81 ? 9.566 8.826 1.829 1.00 93.19 81 GLU A CA 1
ATOM 616 C C . GLU A 1 81 ? 9.308 8.319 3.257 1.00 93.19 81 GLU A C 1
ATOM 618 O O . GLU A 1 81 ? 10.124 8.543 4.146 1.00 93.19 81 GLU A O 1
ATOM 623 N N . ALA A 1 82 ? 8.207 7.591 3.472 1.00 91.56 82 ALA A N 1
ATOM 624 C CA . ALA A 1 82 ? 7.868 6.986 4.760 1.00 91.56 82 ALA A CA 1
ATOM 625 C C . ALA A 1 82 ? 8.472 5.582 4.975 1.00 91.56 82 ALA A C 1
ATOM 627 O O . ALA A 1 82 ? 8.396 5.053 6.084 1.00 91.56 82 ALA A O 1
ATOM 628 N N . ALA A 1 83 ? 9.011 4.947 3.930 1.00 95.25 83 ALA A N 1
ATOM 629 C CA . ALA A 1 83 ? 9.433 3.550 3.968 1.00 95.25 83 ALA A CA 1
ATOM 630 C C . ALA A 1 83 ? 10.759 3.353 4.715 1.00 95.25 83 ALA A C 1
ATOM 632 O O . ALA A 1 83 ? 11.734 4.073 4.489 1.00 95.25 83 ALA A O 1
ATOM 633 N N . THR A 1 84 ? 10.826 2.309 5.542 1.00 95.50 84 THR A N 1
ATOM 634 C CA . THR A 1 84 ? 12.093 1.833 6.121 1.00 95.50 84 THR A CA 1
ATOM 635 C C . THR A 1 84 ? 12.807 0.859 5.169 1.00 95.50 84 THR A C 1
ATOM 637 O O . THR A 1 84 ? 12.200 0.367 4.211 1.00 95.50 84 THR A O 1
ATOM 640 N N . PRO A 1 85 ? 14.089 0.515 5.403 1.00 96.56 85 PRO A N 1
ATOM 641 C CA . PRO A 1 85 ? 14.761 -0.541 4.641 1.00 96.56 85 PRO A CA 1
ATOM 642 C C . PRO A 1 85 ? 14.006 -1.881 4.660 1.00 96.56 85 PRO A C 1
ATOM 644 O O . PRO A 1 85 ? 13.930 -2.563 3.640 1.00 96.56 85 PRO A O 1
ATOM 647 N N . GLU A 1 86 ? 13.388 -2.235 5.786 1.00 97.62 86 GLU A N 1
ATOM 648 C CA . GLU A 1 86 ? 12.574 -3.445 5.933 1.00 97.62 86 GLU A CA 1
ATOM 649 C C . GLU A 1 86 ? 11.308 -3.391 5.068 1.00 97.62 86 GLU A C 1
ATOM 651 O O . GLU A 1 86 ? 10.940 -4.396 4.457 1.00 97.62 86 GLU A O 1
ATOM 656 N N . ASP A 1 87 ? 10.663 -2.224 4.950 1.00 97.88 87 ASP A N 1
ATOM 657 C CA . ASP A 1 87 ? 9.531 -2.042 4.034 1.00 97.88 87 ASP A CA 1
ATOM 658 C C . ASP A 1 87 ? 9.934 -2.292 2.577 1.00 97.88 87 ASP A C 1
ATOM 660 O O . ASP A 1 87 ? 9.156 -2.867 1.810 1.00 97.88 87 ASP A O 1
ATOM 664 N N . ILE A 1 88 ? 11.152 -1.903 2.188 1.00 98.12 88 ILE A N 1
ATOM 665 C CA . ILE A 1 88 ? 11.666 -2.163 0.839 1.00 98.12 88 ILE A CA 1
ATOM 666 C C . ILE A 1 88 ? 11.866 -3.664 0.610 1.00 98.12 88 ILE A C 1
ATOM 668 O O . ILE A 1 88 ? 11.475 -4.174 -0.442 1.00 98.12 88 ILE A O 1
ATOM 672 N N . GLU A 1 89 ? 12.386 -4.400 1.591 1.00 98.31 89 GLU A N 1
ATOM 673 C CA . GLU A 1 89 ? 12.505 -5.860 1.487 1.00 98.31 89 GLU A CA 1
ATOM 674 C C . GLU A 1 89 ? 11.135 -6.550 1.417 1.00 98.31 89 GLU A C 1
ATOM 676 O O . GLU A 1 89 ? 10.938 -7.467 0.610 1.00 98.31 89 GLU A O 1
ATOM 681 N N . VAL A 1 90 ? 10.144 -6.060 2.169 1.00 98.38 90 VAL A N 1
ATOM 682 C CA . VAL A 1 90 ? 8.750 -6.515 2.044 1.00 98.38 90 VAL A CA 1
ATOM 683 C C . VAL A 1 90 ? 8.202 -6.224 0.644 1.00 98.38 90 VAL A C 1
ATOM 685 O O . VAL A 1 90 ? 7.573 -7.100 0.047 1.00 98.38 90 VAL A O 1
ATOM 688 N N . ALA A 1 91 ? 8.470 -5.043 0.077 1.00 98.31 91 ALA A N 1
ATOM 689 C CA . ALA A 1 91 ? 8.051 -4.698 -1.282 1.00 98.31 91 ALA A CA 1
ATOM 690 C C . ALA A 1 91 ? 8.676 -5.635 -2.329 1.00 98.31 91 ALA A C 1
ATOM 692 O O . ALA A 1 91 ? 7.965 -6.133 -3.204 1.00 98.31 91 ALA A O 1
ATOM 693 N N . ARG A 1 92 ? 9.976 -5.949 -2.210 1.00 98.50 92 ARG A N 1
ATOM 694 C CA . ARG A 1 92 ? 10.661 -6.929 -3.075 1.00 98.50 92 ARG A CA 1
ATOM 695 C C . ARG A 1 92 ? 10.068 -8.327 -2.941 1.00 98.50 92 ARG A C 1
ATOM 697 O O . ARG A 1 92 ? 9.861 -9.011 -3.943 1.00 98.50 92 ARG A O 1
ATOM 704 N N . GLY A 1 93 ? 9.795 -8.767 -1.713 1.00 98.44 93 GLY A N 1
ATOM 705 C CA . GLY A 1 93 ? 9.134 -10.043 -1.437 1.00 98.44 93 GLY A CA 1
ATOM 706 C C . GLY A 1 93 ? 7.753 -10.130 -2.088 1.00 98.44 93 GLY A C 1
ATOM 707 O O . GLY A 1 93 ? 7.463 -11.091 -2.798 1.00 98.44 93 GLY A O 1
ATOM 708 N N . ALA A 1 94 ? 6.929 -9.095 -1.917 1.00 98.06 94 ALA A N 1
ATOM 709 C CA . ALA A 1 94 ? 5.602 -9.018 -2.517 1.00 98.06 94 ALA A CA 1
ATOM 710 C C . ALA A 1 94 ? 5.658 -8.980 -4.054 1.00 98.06 94 ALA A C 1
ATOM 712 O O . ALA A 1 94 ? 4.895 -9.691 -4.703 1.00 98.06 94 ALA A O 1
ATOM 713 N N . ALA A 1 95 ? 6.580 -8.208 -4.641 1.00 98.12 95 ALA A N 1
ATOM 714 C CA . ALA A 1 95 ? 6.782 -8.146 -6.088 1.00 98.12 95 ALA A CA 1
ATOM 715 C C . ALA A 1 95 ? 7.160 -9.516 -6.675 1.00 98.12 95 ALA A C 1
ATOM 717 O O . ALA A 1 95 ? 6.527 -9.954 -7.635 1.00 98.12 95 ALA A O 1
ATOM 718 N N . ARG A 1 96 ? 8.113 -10.233 -6.053 1.00 98.38 96 ARG A N 1
ATOM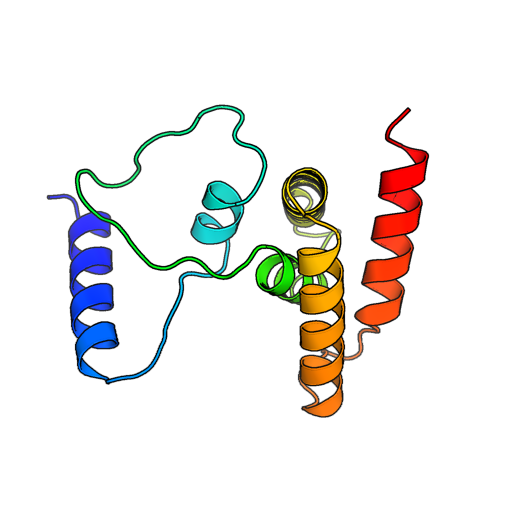 719 C CA . ARG A 1 96 ? 8.455 -11.618 -6.432 1.00 98.38 96 ARG A CA 1
ATOM 720 C C . ARG A 1 96 ? 7.234 -12.524 -6.403 1.00 98.38 96 ARG A C 1
ATOM 722 O O . ARG A 1 96 ? 6.932 -13.169 -7.399 1.00 98.38 96 ARG A O 1
ATOM 729 N N . LEU A 1 97 ? 6.489 -12.502 -5.300 1.00 98.12 97 LEU A N 1
ATOM 730 C CA . LEU A 1 97 ? 5.323 -13.361 -5.119 1.00 98.12 97 LEU A CA 1
ATOM 731 C C . LEU A 1 97 ? 4.210 -13.078 -6.142 1.00 98.12 97 LEU A C 1
ATOM 733 O O . LEU A 1 97 ? 3.533 -13.999 -6.595 1.00 98.12 97 LEU A O 1
ATOM 737 N N . ILE A 1 98 ? 4.000 -11.810 -6.511 1.00 97.44 98 ILE A N 1
ATOM 738 C CA . ILE A 1 98 ? 3.052 -11.418 -7.564 1.00 97.44 98 ILE A CA 1
ATOM 739 C C . ILE A 1 98 ? 3.494 -11.988 -8.918 1.00 97.44 98 ILE A C 1
ATOM 741 O O . ILE A 1 98 ? 2.661 -12.534 -9.649 1.00 97.44 98 ILE A O 1
ATOM 745 N N . THR A 1 99 ? 4.785 -11.887 -9.240 1.00 97.06 99 THR A N 1
ATOM 746 C CA . THR A 1 99 ? 5.357 -12.413 -10.484 1.00 97.06 99 THR A CA 1
ATOM 747 C C . THR A 1 99 ? 5.272 -13.934 -10.545 1.00 97.06 99 THR A C 1
ATOM 749 O O . THR A 1 99 ? 4.726 -14.457 -11.513 1.00 97.06 99 THR A O 1
ATOM 752 N N . GLU A 1 100 ? 5.710 -14.632 -9.495 1.00 97.94 100 GLU A N 1
ATOM 753 C CA . GLU A 1 100 ? 5.656 -16.098 -9.370 1.00 97.94 100 GLU A CA 1
ATOM 754 C C . GLU A 1 100 ? 4.231 -16.646 -9.517 1.00 97.94 100 GLU A C 1
ATOM 756 O O . GLU A 1 100 ? 4.025 -17.725 -10.067 1.00 97.94 100 GLU A O 1
ATOM 761 N N . ARG A 1 101 ? 3.226 -15.886 -9.066 1.00 97.56 101 ARG A N 1
ATOM 762 C CA . ARG A 1 101 ? 1.807 -16.244 -9.201 1.00 97.56 101 ARG A CA 1
ATOM 763 C C . ARG A 1 101 ? 1.177 -15.836 -10.537 1.00 97.56 101 ARG A C 1
ATOM 765 O O . ARG A 1 101 ? -0.006 -16.095 -10.736 1.00 97.56 101 ARG A O 1
ATOM 772 N N . GLY A 1 102 ? 1.920 -15.186 -11.433 1.00 96.62 102 GLY A N 1
ATOM 773 C CA . GLY A 1 102 ? 1.424 -14.778 -12.751 1.00 96.62 102 GLY A CA 1
ATOM 774 C C . GLY A 1 102 ? 0.509 -13.546 -12.750 1.00 96.62 102 GLY A C 1
ATOM 775 O O . GLY A 1 102 ? -0.163 -13.286 -13.742 1.00 96.62 102 GLY A O 1
ATOM 776 N N . PHE A 1 103 ? 0.478 -12.753 -11.672 1.00 96.19 103 PHE A N 1
ATOM 777 C CA . PHE A 1 103 ? -0.395 -11.571 -11.558 1.00 96.19 103 PHE A CA 1
ATOM 778 C C . PHE A 1 103 ? 0.282 -10.247 -11.950 1.00 96.19 103 PHE A C 1
ATOM 780 O O . PHE A 1 103 ? -0.290 -9.178 -11.740 1.00 96.19 103 PHE A O 1
ATOM 787 N N . HIS A 1 104 ? 1.491 -10.297 -12.510 1.00 93.44 104 HIS A N 1
ATOM 788 C CA . HIS A 1 104 ? 2.345 -9.134 -12.778 1.00 93.44 104 HIS A CA 1
ATOM 789 C C . HIS A 1 104 ? 1.919 -8.284 -13.989 1.00 93.44 104 HIS A C 1
ATOM 791 O O . HIS A 1 104 ? 2.437 -7.184 -14.162 1.00 93.44 104 HIS A O 1
ATOM 797 N N . ARG A 1 105 ? 0.941 -8.737 -14.790 1.00 91.94 105 ARG A N 1
ATOM 798 C CA . ARG A 1 105 ? 0.384 -7.996 -15.944 1.00 91.94 105 ARG A CA 1
ATOM 799 C C . ARG A 1 105 ? 1.453 -7.589 -16.968 1.00 91.94 105 ARG A C 1
ATOM 801 O O . ARG A 1 105 ? 1.495 -6.427 -17.367 1.00 91.94 105 ARG A O 1
ATOM 808 N N . ASP A 1 106 ? 2.332 -8.526 -17.320 1.00 90.75 106 ASP A N 1
ATOM 809 C CA . ASP A 1 106 ? 3.437 -8.336 -18.274 1.00 90.75 106 ASP A CA 1
ATOM 810 C C . ASP A 1 106 ? 4.455 -7.251 -17.868 1.00 90.75 106 ASP A C 1
ATOM 812 O O . ASP A 1 106 ? 5.174 -6.705 -18.703 1.00 90.75 106 ASP A O 1
ATOM 816 N N . ARG A 1 107 ? 4.525 -6.914 -16.572 1.00 90.31 107 ARG A N 1
ATOM 817 C CA . ARG A 1 107 ? 5.471 -5.933 -16.022 1.00 90.31 107 ARG A CA 1
ATOM 818 C C . ARG A 1 107 ? 6.591 -6.601 -15.246 1.00 90.31 107 ARG A C 1
ATOM 820 O O . ARG A 1 107 ? 6.352 -7.541 -14.488 1.00 90.31 107 ARG A O 1
ATOM 827 N N . ASP A 1 108 ? 7.777 -6.008 -15.327 1.00 95.25 108 ASP A N 1
ATOM 828 C CA . ASP A 1 108 ? 8.861 -6.297 -14.394 1.00 95.25 108 ASP A CA 1
ATOM 829 C C . ASP A 1 108 ? 8.744 -5.401 -13.152 1.00 95.25 108 ASP A C 1
ATOM 831 O O . ASP A 1 108 ? 9.147 -4.233 -13.138 1.00 95.25 108 ASP A O 1
ATOM 835 N N . LEU A 1 109 ? 8.125 -5.948 -12.105 1.00 96.12 109 LEU A N 1
ATOM 836 C CA . LEU A 1 109 ? 7.870 -5.224 -10.860 1.00 96.12 109 LEU A CA 1
ATOM 837 C C . LEU A 1 109 ? 9.148 -4.962 -10.053 1.00 96.12 109 LEU A C 1
ATOM 839 O O . LEU A 1 109 ? 9.213 -3.957 -9.346 1.00 96.12 109 LEU A O 1
ATOM 843 N N . LEU A 1 110 ? 10.147 -5.848 -10.143 1.00 97.19 110 LEU A N 1
ATOM 844 C CA . LEU A 1 110 ? 11.403 -5.700 -9.408 1.00 97.19 110 LEU A CA 1
ATOM 845 C C . LEU A 1 110 ? 12.264 -4.616 -10.043 1.00 97.19 110 LEU A C 1
ATOM 847 O O . LEU A 1 110 ? 12.676 -3.693 -9.342 1.00 97.19 110 LEU A O 1
ATOM 851 N N . THR A 1 111 ? 12.443 -4.667 -11.364 1.00 97.00 111 THR A N 1
ATOM 852 C CA . THR A 1 111 ? 13.157 -3.616 -12.095 1.00 97.00 111 THR A CA 1
ATOM 853 C C . THR A 1 111 ? 12.477 -2.264 -11.906 1.00 97.00 111 THR A C 1
ATOM 855 O O . THR A 1 111 ? 13.148 -1.286 -11.588 1.00 97.00 111 THR A O 1
ATOM 858 N N . SER A 1 112 ? 11.142 -2.211 -11.976 1.00 94.81 112 SER A N 1
ATOM 859 C CA . SER A 1 112 ? 10.392 -0.970 -11.729 1.00 94.81 112 SER A CA 1
ATOM 860 C C . SER A 1 112 ? 10.642 -0.390 -10.329 1.00 94.81 112 SER A C 1
ATOM 862 O O . SER A 1 112 ? 10.727 0.829 -10.168 1.00 94.81 112 SER A O 1
ATOM 864 N N . LEU A 1 113 ? 10.741 -1.243 -9.301 1.00 96.19 113 LEU A N 1
ATOM 865 C CA . LEU A 1 113 ? 11.064 -0.813 -7.939 1.00 96.19 113 LEU A CA 1
ATOM 866 C C . LEU A 1 113 ? 12.501 -0.279 -7.852 1.00 96.19 113 LEU A C 1
ATOM 868 O O . LEU A 1 113 ? 12.721 0.775 -7.258 1.00 96.19 113 LEU A O 1
ATOM 872 N N . ASP A 1 114 ? 13.466 -0.970 -8.457 1.00 96.56 114 ASP A N 1
ATOM 873 C CA . ASP A 1 114 ? 14.873 -0.556 -8.458 1.00 96.56 114 ASP A CA 1
ATOM 874 C C . ASP A 1 114 ? 15.086 0.791 -9.153 1.00 96.56 114 ASP A C 1
ATOM 876 O O . ASP A 1 114 ? 15.768 1.668 -8.615 1.00 96.56 114 ASP A O 1
ATOM 880 N N . GLU A 1 115 ? 14.441 0.997 -10.301 1.00 94.38 115 GLU A N 1
ATOM 881 C CA . GLU A 1 115 ? 14.453 2.271 -11.022 1.00 94.38 115 GLU A CA 1
ATOM 882 C C . GLU A 1 115 ? 13.871 3.408 -10.174 1.00 94.38 115 GLU A C 1
ATOM 884 O O . GLU A 1 115 ? 14.465 4.485 -10.073 1.00 94.38 115 GLU A O 1
ATOM 889 N N . LEU A 1 116 ? 12.735 3.169 -9.509 1.00 92.81 116 LEU A N 1
ATOM 890 C CA . LEU A 1 116 ? 12.115 4.156 -8.622 1.00 92.81 116 LEU A CA 1
ATOM 891 C C . LEU A 1 116 ? 13.023 4.520 -7.445 1.00 92.81 116 LEU A C 1
ATOM 893 O O . LEU A 1 116 ? 13.154 5.700 -7.120 1.00 92.81 116 LEU A O 1
ATOM 897 N N . LEU A 1 117 ? 13.675 3.533 -6.828 1.00 94.38 117 LEU A N 1
ATOM 898 C CA . LEU A 1 117 ? 14.614 3.759 -5.729 1.00 94.38 117 LEU A CA 1
ATOM 899 C C . LEU A 1 117 ? 15.848 4.541 -6.186 1.00 94.38 117 LEU A C 1
ATOM 901 O O . LEU A 1 117 ? 16.316 5.416 -5.457 1.00 94.38 117 LEU A O 1
ATOM 905 N N . ALA A 1 118 ? 16.369 4.257 -7.382 1.00 93.94 118 ALA A N 1
ATOM 906 C CA . ALA A 1 118 ? 17.487 4.999 -7.957 1.00 93.94 118 ALA A CA 1
ATOM 907 C C . ALA A 1 118 ? 17.121 6.475 -8.184 1.00 93.94 118 ALA A C 1
ATOM 909 O O . ALA A 1 118 ? 17.861 7.367 -7.764 1.00 93.94 118 ALA A O 1
ATOM 910 N N . VAL A 1 119 ? 15.947 6.737 -8.770 1.00 89.69 119 VAL A N 1
ATOM 911 C CA . VAL A 1 119 ? 15.435 8.100 -8.986 1.00 89.69 119 VAL A CA 1
ATOM 912 C C . VAL A 1 119 ? 15.189 8.821 -7.658 1.00 89.69 119 VAL A C 1
ATOM 914 O O . VAL A 1 119 ? 15.581 9.978 -7.510 1.00 89.69 119 VAL A O 1
ATOM 917 N N . PHE A 1 120 ? 14.579 8.148 -6.680 1.00 87.81 120 PHE A N 1
ATOM 918 C CA . PHE A 1 120 ? 14.298 8.723 -5.364 1.00 87.81 120 PHE A CA 1
ATOM 919 C C . PHE A 1 120 ? 15.587 9.122 -4.629 1.00 87.81 120 PHE A C 1
ATOM 921 O O . PHE A 1 120 ? 15.698 10.249 -4.151 1.00 87.81 120 PHE A O 1
ATOM 928 N N . LYS A 1 121 ? 16.609 8.252 -4.626 1.00 86.25 121 LYS A N 1
ATOM 929 C CA . LYS A 1 121 ? 17.931 8.552 -4.044 1.00 86.25 121 LYS A CA 1
ATOM 930 C C . LYS A 1 121 ? 18.651 9.694 -4.764 1.00 86.25 121 LYS A C 1
ATOM 932 O O . LYS A 1 121 ? 19.346 10.473 -4.122 1.00 86.25 121 LYS A O 1
ATOM 937 N N . ALA A 1 122 ? 18.501 9.801 -6.084 1.00 81.25 122 ALA A N 1
ATOM 938 C CA . ALA A 1 122 ? 19.128 10.863 -6.868 1.00 81.25 122 ALA A CA 1
ATOM 939 C C . ALA A 1 122 ? 18.482 12.244 -6.644 1.00 81.25 122 ALA A C 1
ATOM 941 O O . ALA A 1 122 ? 19.178 13.255 -6.747 1.00 81.25 122 ALA A O 1
ATOM 942 N N . GLY A 1 123 ? 17.175 12.286 -6.352 1.00 67.69 123 GLY A N 1
ATOM 943 C CA . GLY A 1 123 ? 16.399 13.515 -6.150 1.00 67.69 123 GLY A CA 1
ATOM 944 C C . GLY A 1 123 ? 16.332 14.034 -4.708 1.00 67.69 123 GLY A C 1
ATOM 945 O O . GLY A 1 123 ? 15.910 15.167 -4.514 1.00 67.69 123 GLY A O 1
ATOM 946 N N . GLY A 1 124 ? 16.737 13.241 -3.712 1.00 59.94 124 GLY A N 1
ATOM 947 C CA . GLY A 1 124 ? 16.742 13.611 -2.288 1.00 59.94 124 GLY A CA 1
ATOM 948 C C . GLY A 1 124 ? 18.018 14.316 -1.805 1.00 59.94 124 GLY A C 1
ATOM 949 O O . GLY A 1 124 ? 18.517 13.965 -0.738 1.00 59.94 124 GLY A O 1
ATOM 950 N N . ARG A 1 125 ? 18.572 15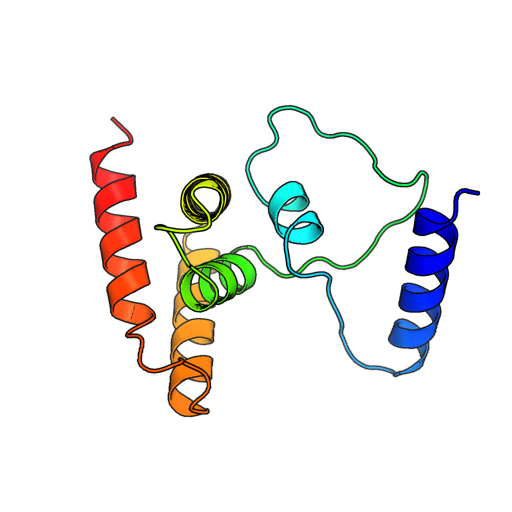.248 -2.597 1.00 45.59 125 ARG A N 1
ATOM 951 C CA . ARG A 1 125 ? 19.644 16.164 -2.162 1.00 45.59 125 ARG A CA 1
ATOM 952 C C . ARG A 1 125 ? 19.069 17.469 -1.633 1.00 45.59 125 ARG A C 1
ATOM 954 O O . ARG A 1 125 ? 18.172 18.012 -2.313 1.00 45.59 125 ARG A O 1
#

Secondary structure (DSSP, 8-state):
--HHHHHHHHHHHHHHTTTS---B-SHHHHHHHSPPSS---SSTT----B--HHHHHHHHHHH--TTT-THHHHHHHHHHHH--HHHHHHHHHHHHHHHHTT-STT--HHHHHHHHHHHHHHH--

Sequence (125 aa):
MNQLEAALRRVAIDLDSRQRSWALVGGFAVSARAVPRFTQEIVPDLVLPVASTGHLIALKILARADVTRPQDLADLRGLLEAATPEDIEVARGAARLITERGFHRDRDLLTSLDELLAVFKAGGR

Foldseek 3Di:
DDPVLVVLVVVQVVVVVVPDDDADADDVLLQVQFDHPDDDDPHPPDDTHHDQLLLNLLVLLQVDDCVVCVCSLVSNLRSVVRDDPVSVVSNVVNNVVCVVVVNSVPDNSNVSSVVSVVVSVVPPD